Protein 5Y45 (pdb70)

Structure (mmCIF, N/CA/C/O backbone):
data_5Y45
#
_entry.id   5Y45
#
_cell.length_a   13.750
_cell.length_b   45.440
_cell.length_c   77.630
_cell.angle_alpha   90.000
_cell.angle_beta   90.670
_cell.angle_gamma   90.000
#
_symmetry.space_group_name_H-M   'P 1 21 1'
#
loop_
_entity.id
_entity.type
_entity.pdbx_description
1 polymer 'collagen-like peptide'
2 water water
#
loop_
_atom_site.group_PDB
_atom_site.id
_atom_site.type_symbol
_atom_site.label_atom_id
_atom_site.label_alt_id
_atom_site.label_comp_id
_atom_site.label_asym_id
_atom_site.label_entity_id
_atom_site.label_seq_id
_atom_site.pdbx_PDB_ins_code
_atom_site.Cartn_x
_atom_site.Cartn_y
_atom_site.Cartn_z
_atom_site.occupancy
_atom_site.B_iso_or_equiv
_atom_site.auth_seq_id
_atom_site.auth_comp_id
_atom_site.auth_asym_id
_atom_site.auth_atom_id
_atom_site.pdbx_PDB_model_num
ATOM 1 N N . GLY A 1 1 ? 7.396 -2.250 -16.099 1.00 18.58 1 GLY A N 1
ATOM 2 C CA . GLY A 1 1 ? 6.296 -2.387 -15.155 1.00 20.14 1 GLY A CA 1
ATOM 3 C C . GLY A 1 1 ? 5.988 -1.118 -14.384 1.00 17.94 1 GLY A C 1
ATOM 4 O O . GLY A 1 1 ? 6.729 -0.104 -14.427 1.00 17.86 1 GLY A O 1
ATOM 5 N N . PRO A 1 2 ? 4.876 -1.168 -13.652 1.00 19.78 2 PRO A N 1
ATOM 6 C CA . PRO A 1 2 ? 4.366 -0.009 -12.952 1.00 20.01 2 PRO A CA 1
ATOM 7 C C . PRO A 1 2 ? 5.189 0.404 -11.697 1.00 19.33 2 PRO A C 1
ATOM 8 O O . PRO A 1 2 ? 6.126 -0.266 -11.312 1.00 19.97 2 PRO A O 1
ATOM 20 N N . GLY A 1 4 ? 6.467 0.594 -7.990 1.00 12.05 4 GLY A N 1
ATOM 21 C CA . GLY A 1 4 ? 6.471 -0.517 -7.065 1.00 9.69 4 GLY A CA 1
ATOM 22 C C . GLY A 1 4 ? 5.570 -0.322 -5.891 1.00 7.66 4 GLY A C 1
ATOM 23 O O . GLY A 1 4 ? 5.082 0.784 -5.640 1.00 8.33 4 GLY A O 1
ATOM 24 N N . PRO A 1 5 ? 5.321 -1.409 -5.156 1.00 7.11 5 PRO A N 1
ATOM 25 C CA . PRO A 1 5 ? 4.471 -1.397 -3.999 1.00 6.38 5 PRO A CA 1
ATOM 26 C C . PRO A 1 5 ? 5.191 -0.864 -2.762 1.00 5.74 5 PRO A C 1
ATOM 27 O O . PRO A 1 5 ? 6.401 -0.788 -2.748 1.00 6.59 5 PRO A O 1
ATOM 39 N N . GLY A 1 7 ? 6.989 -0.688 0.843 1.00 5.01 7 GLY A N 1
ATOM 40 C CA . GLY A 1 7 ? 7.801 -1.578 1.648 1.00 5.20 7 GLY A CA 1
ATOM 41 C C . GLY A 1 7 ? 6.993 -2.170 2.790 1.00 5.60 7 GLY A C 1
ATOM 42 O O . GLY A 1 7 ? 5.836 -1.820 3.050 1.00 5.87 7 GLY A O 1
ATOM 43 N N . PRO A 1 8 ? 7.642 -3.070 3.555 1.00 5.76 8 PRO A N 1
ATOM 44 C CA . PRO A 1 8 ? 7.061 -3.668 4.725 1.00 6.13 8 PRO A CA 1
ATOM 45 C C . PRO A 1 8 ? 7.040 -2.713 5.906 1.00 5.36 8 PRO A C 1
ATOM 46 O O . PRO A 1 8 ? 7.743 -1.701 5.871 1.00 5.54 8 PRO A O 1
ATOM 66 N N A GLY A 1 10 ? 8.180 -0.963 9.450 0.50 4.52 10 GLY A N 1
ATOM 67 N N B GLY A 1 10 ? 7.893 -1.101 9.332 0.50 6.40 10 GLY A N 1
ATOM 68 C CA A GLY A 1 10 ? 9.446 -0.746 10.071 0.50 4.52 10 GLY A CA 1
ATOM 69 C CA B GLY A 1 10 ? 9.112 -1.036 10.106 0.50 7.00 10 GLY A CA 1
ATOM 70 C C A GLY A 1 10 ? 9.674 -1.653 11.256 0.50 4.29 10 GLY A C 1
ATOM 71 C C B GLY A 1 10 ? 8.983 -1.946 11.326 0.50 7.34 10 GLY A C 1
ATOM 72 O O A GLY A 1 10 ? 8.797 -2.403 11.678 0.50 4.39 10 GLY A O 1
ATOM 73 O O B GLY A 1 10 ? 7.941 -2.540 11.559 0.50 8.29 10 GLY A O 1
ATOM 74 N N A PRO A 1 11 ? 10.868 -1.566 11.834 0.50 3.67 11 PRO A N 1
ATOM 75 N N B PRO A 1 11 ? 10.057 -2.075 12.105 0.50 8.55 11 PRO A N 1
ATOM 76 C CA A PRO A 1 11 ? 11.166 -2.358 13.018 0.50 3.89 11 PRO A CA 1
ATOM 77 C CA B PRO A 1 11 ? 10.082 -2.840 13.355 0.50 9.52 11 PRO A CA 1
ATOM 78 C C A PRO A 1 11 ? 10.189 -2.165 14.138 0.50 4.19 11 PRO A C 1
ATOM 79 C C B PRO A 1 11 ? 8.946 -2.460 14.315 0.50 9.84 11 PRO A C 1
ATOM 80 O O A PRO A 1 11 ? 9.571 -1.087 14.286 0.50 4.09 11 PRO A O 1
ATOM 81 O O B PRO A 1 11 ? 8.717 -1.274 14.494 0.50 8.93 11 PRO A O 1
ATOM 104 N N A ALA A 1 13 ? 8.161 -1.460 17.491 0.50 5.31 13 ALA A N 1
ATOM 105 N N B ALA A 1 13 ? 6.982 -1.371 17.578 0.50 9.92 13 ALA A N 1
ATOM 106 C CA A ALA A 1 13 ? 8.162 -0.629 18.672 0.50 5.68 13 ALA A CA 1
ATOM 107 C CA B ALA A 1 13 ? 7.356 -0.581 18.699 0.50 10.13 13 ALA A CA 1
ATOM 108 C C A ALA A 1 13 ? 8.613 -1.532 19.793 0.50 7.35 13 ALA A C 1
ATOM 109 C C B ALA A 1 13 ? 7.966 -1.456 19.768 0.50 8.98 13 ALA A C 1
ATOM 110 O O A ALA A 1 13 ? 8.375 -2.719 19.817 0.50 8.59 13 ALA A O 1
ATOM 111 O O B ALA A 1 13 ? 7.550 -2.595 20.009 0.50 9.65 13 ALA A O 1
ATOM 114 N N A LEU A 1 14 ? 9.284 -0.965 20.745 0.50 8.11 14 LEU A N 1
ATOM 115 N N B LEU A 1 14 ? 8.952 -0.870 20.427 0.50 9.80 14 LEU A N 1
ATOM 116 C CA A LEU A 1 14 ? 9.622 -1.790 21.858 0.50 7.65 14 LEU A CA 1
ATOM 117 C CA B LEU A 1 14 ? 9.542 -1.451 21.595 0.50 10.09 14 LEU A CA 1
ATOM 118 C C A LEU A 1 14 ? 8.534 -1.790 22.905 0.50 7.83 14 LEU A C 1
ATOM 119 C C B LEU A 1 14 ? 8.614 -1.557 22.750 0.50 10.64 14 LEU A C 1
ATOM 120 O O A LEU A 1 14 ? 7.954 -0.748 23.184 0.50 7.28 14 LEU A O 1
ATOM 121 O O B LEU A 1 14 ? 7.786 -0.679 22.973 0.50 10.04 14 LEU A O 1
ATOM 146 N N . GLY A 1 16 ? 6.838 -1.435 26.343 1.00 9.51 16 GLY A N 1
ATOM 147 C CA . GLY A 1 16 ? 6.971 -0.419 27.337 1.00 10.78 16 GLY A CA 1
ATOM 148 C C . GLY A 1 16 ? 7.750 -0.877 28.579 1.00 11.13 16 GLY A C 1
ATOM 149 O O . GLY A 1 16 ? 7.656 -2.044 28.995 1.00 12.23 16 GLY A O 1
ATOM 150 N N . PRO A 1 17 ? 8.537 0.018 29.178 1.00 9.91 17 PRO A N 1
ATOM 151 C CA . PRO A 1 17 ? 9.233 -0.342 30.388 1.00 9.48 17 PRO A CA 1
ATOM 152 C C . PRO A 1 17 ? 8.296 -0.515 31.565 1.00 8.14 17 PRO A C 1
ATOM 153 O O . PRO A 1 17 ? 7.171 -0.038 31.574 1.00 7.19 17 PRO A O 1
ATOM 165 N N . GLY A 1 19 ? 6.663 0.325 35.118 1.00 5.38 19 GLY A N 1
ATOM 166 C CA . GLY A 1 19 ? 6.383 1.531 35.826 1.00 4.81 19 GLY A CA 1
ATOM 167 C C . GLY A 1 19 ? 7.313 1.777 37.010 1.00 4.87 19 GLY A C 1
ATOM 168 O O . GLY A 1 19 ? 8.148 0.951 37.374 1.00 5.25 19 GLY A O 1
ATOM 169 N N . PRO A 1 20 ? 7.113 2.925 37.667 1.00 4.92 20 PRO A N 1
ATOM 170 C CA . PRO A 1 20 ? 7.874 3.230 38.855 1.00 5.25 20 PRO A CA 1
ATOM 171 C C . PRO A 1 20 ? 7.488 2.362 40.016 1.00 4.83 20 PRO A C 1
ATOM 172 O O . PRO A 1 20 ? 6.405 1.760 40.041 1.00 4.99 20 PRO A O 1
ATOM 184 N N . GLY A 1 22 ? 5.893 1.436 43.613 1.00 4.77 22 GLY A N 1
ATOM 185 C CA . GLY A 1 22 ? 4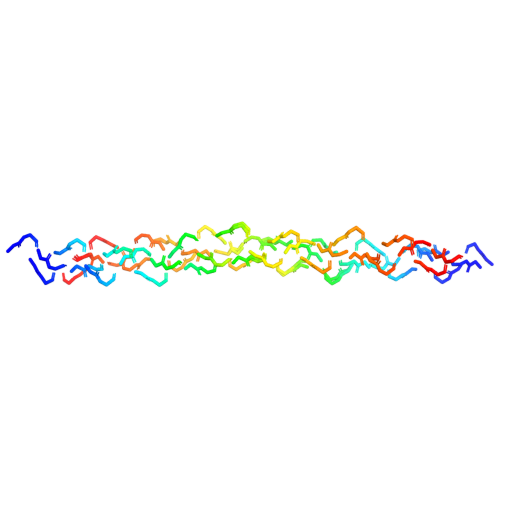.760 1.933 44.368 1.00 5.55 22 GLY A CA 1
ATOM 186 C C . GLY A 1 22 ? 5.175 2.843 45.516 1.00 5.93 22 GLY A C 1
ATOM 187 O O . GLY A 1 22 ? 6.370 3.070 45.752 1.00 7.29 22 GLY A O 1
ATOM 188 N N . PRO A 1 23 ? 4.216 3.345 46.224 1.00 7.91 23 PRO A N 1
ATOM 189 C CA . PRO A 1 23 ? 4.542 4.169 47.368 1.00 8.99 23 PRO A CA 1
ATOM 190 C C . PRO A 1 23 ? 4.991 3.336 48.548 1.00 8.34 23 PRO A C 1
ATOM 191 O O . PRO A 1 23 ? 4.897 2.086 48.546 1.00 7.55 23 PRO A O 1
ATOM 203 N N . GLY A 1 25 ? 5.455 1.468 52.083 1.00 8.05 25 GLY A N 1
ATOM 204 C CA . GLY A 1 25 ? 4.604 0.662 52.876 1.00 8.33 25 GLY A CA 1
ATOM 205 C C . GLY A 1 25 ? 4.159 1.339 54.163 1.00 7.97 25 GLY A C 1
ATOM 206 O O . GLY A 1 25 ? 4.585 2.465 54.508 1.00 8.06 25 GLY A O 1
ATOM 207 N N . PRO A 1 26 ? 3.328 0.631 54.924 1.00 10.29 26 PRO A N 1
ATOM 208 C CA A PRO A 1 26 ? 2.897 1.090 56.238 0.50 10.21 26 PRO A CA 1
ATOM 209 C CA B PRO A 1 26 ? 2.904 1.129 56.219 0.50 10.46 26 PRO A CA 1
ATOM 210 C C . PRO A 1 26 ? 4.073 1.098 57.215 1.00 11.28 26 PRO A C 1
ATOM 211 O O . PRO A 1 26 ? 5.046 0.353 57.024 1.00 13.12 26 PRO A O 1
ATOM 227 N N . GLY B 1 1 ? 9.630 0.454 -13.570 1.00 12.46 1 GLY B N 1
ATOM 228 C CA . GLY B 1 1 ? 9.042 1.439 -12.662 1.00 12.46 1 GLY B CA 1
ATOM 229 C C . GLY B 1 1 ? 9.979 1.748 -11.532 1.00 11.97 1 GLY B C 1
ATOM 230 O O . GLY B 1 1 ? 10.814 0.901 -11.183 1.00 10.54 1 GLY B O 1
ATOM 231 N N . PRO B 1 2 ? 9.804 2.902 -10.877 1.00 12.13 2 PRO B N 1
ATOM 232 C CA . PRO B 1 2 ? 10.616 3.211 -9.723 1.00 11.05 2 PRO B CA 1
ATOM 233 C C . PRO B 1 2 ? 10.190 2.423 -8.504 1.00 9.09 2 PRO B C 1
ATOM 234 O O . PRO B 1 2 ? 9.098 1.835 -8.484 1.00 9.00 2 PRO B O 1
ATOM 246 N N . GLY B 1 4 ? 8.683 1.533 -4.913 1.00 6.78 4 GLY B N 1
ATOM 247 C CA . GLY B 1 4 ? 7.549 2.003 -4.170 1.00 6.68 4 GLY B CA 1
ATOM 248 C C . GLY B 1 4 ? 7.919 2.849 -2.967 1.00 5.88 4 GLY B C 1
ATOM 249 O O . GLY B 1 4 ? 9.089 3.037 -2.655 1.00 6.17 4 GLY B O 1
ATOM 250 N N . PRO B 1 5 ? 6.915 3.387 -2.306 1.00 5.70 5 PRO B N 1
ATOM 251 C CA A PRO B 1 5 ? 7.067 4.187 -1.086 0.50 5.42 5 PRO B CA 1
ATOM 252 C CA B PRO B 1 5 ? 7.216 4.206 -1.133 0.50 5.84 5 PRO B CA 1
ATOM 253 C C . PRO B 1 5 ? 7.630 3.375 0.056 1.00 5.40 5 PRO B C 1
ATOM 254 O O . PRO B 1 5 ? 7.424 2.151 0.102 1.00 5.22 5 PRO B O 1
ATOM 269 N N . GLY B 1 7 ? 7.520 1.578 3.615 1.00 4.79 7 GLY B N 1
ATOM 270 C CA . GLY B 1 7 ? 6.464 0.963 4.351 1.00 4.78 7 GLY B CA 1
ATOM 271 C C . GLY B 1 7 ? 5.960 1.785 5.499 1.00 5.05 7 GLY B C 1
ATOM 272 O O . GLY B 1 7 ? 6.498 2.827 5.866 1.00 5.51 7 GLY B O 1
ATOM 273 N N . PRO B 1 8 ? 4.914 1.267 6.140 1.00 5.47 8 PRO B N 1
ATOM 274 C CA A PRO B 1 8 ? 4.323 1.874 7.321 0.50 5.79 8 PRO B CA 1
ATOM 275 C CA B PRO B 1 8 ? 4.415 2.044 7.265 0.50 5.95 8 PRO B CA 1
ATOM 276 C C . PRO B 1 8 ? 5.292 1.898 8.497 1.00 5.62 8 PRO B C 1
ATOM 277 O O . PRO B 1 8 ? 6.184 1.071 8.578 1.00 5.73 8 PRO B O 1
ATOM 292 N N . GLY B 1 10 ? 6.416 0.795 12.184 1.00 6.25 10 GLY B N 1
ATOM 293 C CA . GLY B 1 10 ? 6.089 -0.305 13.052 1.00 6.45 10 GLY B CA 1
ATOM 294 C C . GLY B 1 10 ? 4.868 0.043 13.874 1.00 6.05 10 GLY B C 1
ATOM 295 O O . GLY B 1 10 ? 4.660 1.171 14.285 1.00 7.69 10 GLY B O 1
ATOM 296 N N . PRO B 1 11 ? 4.035 -0.964 14.196 1.00 6.68 11 PRO B N 1
ATOM 297 C CA . PRO B 1 11 ? 2.821 -0.713 14.932 1.00 7.37 11 PRO B CA 1
ATOM 298 C C . PRO B 1 11 ? 3.104 -0.372 16.388 1.00 6.62 11 PRO B C 1
ATOM 299 O O . PRO B 1 11 ? 4.127 -0.747 16.965 1.00 7.86 11 PRO B O 1
ATOM 311 N N . ALA B 1 13 ? 3.099 -0.671 20.363 1.00 8.34 13 ALA B N 1
ATOM 312 C CA . ALA B 1 13 ? 3.203 -1.771 21.299 1.00 8.81 13 ALA B CA 1
ATOM 313 C C . ALA B 1 13 ? 2.542 -1.398 22.618 1.00 8.71 13 ALA B C 1
ATOM 314 O O . ALA B 1 13 ? 2.301 -0.223 22.979 1.00 8.93 13 ALA B O 1
ATOM 316 N N A LEU B 1 14 ? 2.403 -2.454 23.416 0.50 8.84 14 LEU B N 1
ATOM 317 N N B LEU B 1 14 ? 2.132 -2.397 23.378 0.50 8.49 14 LEU B N 1
ATOM 318 C CA A LEU B 1 14 ? 1.816 -2.365 24.718 0.50 8.17 14 LEU B CA 1
ATOM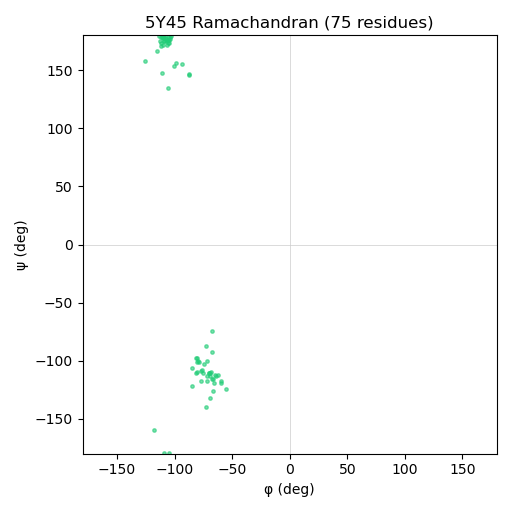 319 C CA B LEU B 1 14 ? 1.462 -2.156 24.644 0.50 7.78 14 LEU B CA 1
ATOM 320 C C A LEU B 1 14 ? 2.742 -1.638 25.702 0.50 7.67 14 LEU B C 1
ATOM 321 C C B LEU B 1 14 ? 2.352 -1.379 25.639 0.50 6.38 14 LEU B C 1
ATOM 322 O O A LEU B 1 14 ? 3.954 -1.793 25.719 0.50 9.42 14 LEU B O 1
ATOM 323 O O B LEU B 1 14 ? 3.449 -1.774 25.903 0.50 6.62 14 LEU B O 1
ATOM 348 N N A GLY B 1 16 ? 4.419 -0.745 29.418 0.50 7.98 16 GLY B N 1
ATOM 349 N N B GLY B 1 16 ? 3.691 -0.519 29.341 0.50 5.34 16 GLY B N 1
ATOM 350 C CA A GLY B 1 16 ? 5.015 -1.653 30.285 0.50 7.10 16 GLY B CA 1
ATOM 351 C CA B GLY B 1 16 ? 4.293 -1.590 30.143 0.50 5.66 16 GLY B CA 1
ATOM 352 C C A GLY B 1 16 ? 4.013 -2.020 31.375 0.50 8.21 16 GLY B C 1
ATOM 353 C C B GLY B 1 16 ? 3.615 -2.090 31.412 0.50 6.53 16 GLY B C 1
ATOM 354 O O A GLY B 1 16 ? 2.997 -1.408 31.576 0.50 7.96 16 GLY B O 1
ATOM 355 O O B GLY B 1 16 ? 2.513 -1.606 31.775 0.50 6.51 16 GLY B O 1
ATOM 356 N N . PRO B 1 17 ? 4.322 -3.029 32.099 1.00 7.92 17 PRO B N 1
ATOM 357 C CA . PRO B 1 17 ? 3.676 -3.564 33.241 1.00 8.57 17 PRO B CA 1
ATOM 358 C C . PRO B 1 17 ? 3.833 -2.660 34.436 1.00 7.01 17 PRO B C 1
ATOM 359 O O . PRO B 1 17 ? 4.669 -1.730 34.430 1.00 6.56 17 PRO B O 1
ATOM 371 N N . GLY B 1 19 ? 5.079 -1.197 37.942 1.00 5.27 19 GLY B N 1
ATOM 372 C CA . GLY B 1 19 ? 6.359 -1.218 38.626 1.00 5.35 19 GLY B CA 1
ATOM 373 C C . GLY B 1 19 ? 6.381 -2.188 39.793 1.00 4.84 19 GLY B C 1
ATOM 374 O O . GLY B 1 19 ? 5.401 -2.828 40.164 1.00 5.39 19 GLY B O 1
ATOM 375 N N . PRO B 1 20 ? 7.541 -2.279 40.445 1.00 5.36 20 PRO B N 1
ATOM 376 C CA . PRO B 1 20 ? 7.687 -3.184 41.568 1.00 5.61 20 PRO B CA 1
ATOM 377 C C . PRO B 1 20 ? 7.060 -2.584 42.827 1.00 5.07 20 PRO B C 1
ATOM 378 O O . PRO B 1 20 ? 6.659 -1.403 42.871 1.00 4.94 20 PRO B O 1
ATOM 390 N N . GLY B 1 22 ? 6.633 -0.779 46.332 1.00 5.31 22 GLY B N 1
ATOM 391 C CA . GLY B 1 22 ? 7.295 0.364 46.897 1.00 6.15 22 GLY B CA 1
ATOM 392 C C . GLY B 1 22 ? 8.301 0.041 47.978 1.00 6.46 22 GLY B C 1
ATOM 393 O O . GLY B 1 22 ? 8.482 -1.106 48.393 1.00 6.73 22 GLY B O 1
ATOM 394 N N . PRO B 1 23 ? 8.989 1.067 48.472 1.00 5.92 23 PRO B N 1
ATOM 395 C CA . PRO B 1 23 ? 9.914 0.909 49.589 1.00 6.98 23 PRO B CA 1
ATOM 396 C C . PRO B 1 23 ? 9.251 0.401 50.821 1.00 6.92 23 PRO B C 1
ATOM 397 O O . PRO B 1 23 ? 8.029 0.572 51.019 1.00 6.96 23 PRO B O 1
ATOM 409 N N . GLY B 1 25 ? 8.057 0.627 54.651 1.00 9.08 25 GLY B N 1
ATOM 410 C CA . GLY B 1 25 ? 7.495 1.705 55.428 1.00 8.56 25 GLY B CA 1
ATOM 411 C C . GLY B 1 25 ? 8.542 2.468 56.215 1.00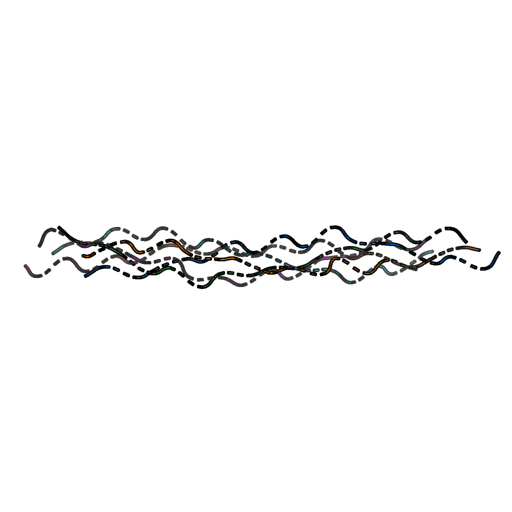 8.00 25 GLY B C 1
ATOM 412 O O . GLY B 1 25 ? 9.629 1.966 56.495 1.00 9.00 25 GLY B O 1
ATOM 413 N N A PRO B 1 26 ? 8.253 3.765 56.443 0.50 9.40 26 PRO B N 1
ATOM 414 N N B PRO B 1 26 ? 8.204 3.664 56.710 0.50 8.53 26 PRO B N 1
ATOM 415 C CA A PRO B 1 26 ? 9.219 4.656 57.061 0.50 10.14 26 PRO B CA 1
ATOM 416 C CA B PRO B 1 26 ? 9.182 4.530 57.368 0.50 8.83 26 PRO B CA 1
ATOM 417 C C A PRO B 1 26 ? 9.456 4.242 58.495 0.50 11.17 26 PRO B C 1
ATOM 418 C C B PRO B 1 26 ? 9.667 4.002 58.736 0.50 6.46 26 PRO B C 1
ATOM 419 O O A PRO B 1 26 ? 8.523 3.739 59.127 0.50 10.89 26 PRO B O 1
ATOM 420 O O B PRO B 1 26 ? 8.874 3.513 59.530 0.50 8.63 26 PRO B O 1
ATOM 445 N N . GLY C 1 1 ? 7.571 -2.141 -10.459 1.00 13.05 1 GLY C N 1
ATOM 446 C CA . GLY C 1 1 ? 8.772 -1.541 -9.851 1.00 11.82 1 GLY C CA 1
ATOM 447 C C . GLY C 1 1 ? 9.158 -2.329 -8.617 1.00 9.52 1 GLY C C 1
ATOM 448 O O . GLY C 1 1 ? 8.385 -3.117 -8.057 1.00 10.52 1 GLY C O 1
ATOM 449 N N . PRO C 1 2 ? 10.391 -2.088 -8.161 1.00 8.27 2 PRO C N 1
ATOM 450 C CA . PRO C 1 2 ? 10.823 -2.779 -6.952 1.00 8.19 2 PRO C CA 1
ATOM 451 C C . PRO C 1 2 ? 10.024 -2.339 -5.733 1.00 7.16 2 PRO C C 1
ATOM 452 O O . PRO C 1 2 ? 9.460 -1.239 -5.696 1.00 7.53 2 PRO C O 1
ATOM 464 N N . GLY C 1 4 ? 9.213 -0.788 -2.105 1.00 6.78 4 GLY C N 1
ATOM 465 C CA . GLY C 1 4 ? 9.803 0.315 -1.400 1.00 6.69 4 GLY C CA 1
ATOM 466 C C . GLY C 1 4 ? 10.611 -0.132 -0.197 1.00 5.87 4 GLY C C 1
ATOM 467 O O . GLY C 1 4 ? 10.559 -1.285 0.247 1.00 6.15 4 GLY C O 1
ATOM 468 N N . PRO C 1 5 ? 11.332 0.808 0.409 1.00 5.80 5 PRO C N 1
ATOM 469 C CA . PRO C 1 5 ? 12.102 0.529 1.589 1.00 5.32 5 PRO C CA 1
ATOM 470 C C . PRO C 1 5 ? 11.231 0.156 2.764 1.00 5.39 5 PRO C C 1
ATOM 471 O O . PRO C 1 5 ? 10.065 0.539 2.827 1.00 5.21 5 PRO C O 1
ATOM 483 N N . GLY C 1 7 ? 9.546 0.671 6.371 1.00 5.05 7 GLY C N 1
ATOM 484 C CA . GLY C 1 7 ? 9.144 1.788 7.157 1.00 5.27 7 GLY C CA 1
ATOM 485 C C . GLY C 1 7 ? 10.031 2.024 8.360 1.00 5.93 7 GLY C C 1
ATOM 486 O O . GLY C 1 7 ? 10.946 1.267 8.623 1.00 6.72 7 GLY C O 1
ATOM 487 N N . PRO C 1 8 ? 9.742 3.081 9.108 1.00 6.14 8 PRO C N 1
ATOM 488 C CA . PRO C 1 8 ? 10.550 3.432 10.268 1.00 6.36 8 PRO C CA 1
ATOM 489 C C . PRO C 1 8 ? 10.106 2.674 11.497 1.00 6.20 8 PRO C C 1
ATOM 490 O O . PRO C 1 8 ? 9.028 2.075 11.542 1.00 6.22 8 PRO C O 1
ATOM 502 N N . GLY C 1 10 ? 8.585 1.508 14.978 1.00 6.39 10 GLY C N 1
ATOM 503 C CA . GLY C 1 10 ? 7.473 1.891 15.775 1.00 6.45 10 GLY C CA 1
ATOM 504 C C . GLY C 1 10 ? 7.859 2.814 16.900 1.00 6.07 10 GLY C C 1
ATOM 505 O O . GLY C 1 10 ? 9.009 2.827 17.322 1.00 7.03 10 GLY C O 1
ATOM 506 N N . PRO C 1 11 ? 6.917 3.618 17.407 1.00 5.73 11 PRO C N 1
ATOM 507 C CA . PRO C 1 11 ? 7.218 4.585 18.460 1.00 6.20 11 PRO C CA 1
ATOM 508 C C . PRO C 1 11 ? 7.395 3.818 19.799 1.00 6.03 11 PRO C C 1
ATOM 509 O O . PRO C 1 11 ? 6.793 2.809 20.006 1.00 7.86 11 PRO C O 1
ATOM 521 N N . ALA C 1 13 ? 6.655 2.401 23.259 1.00 6.70 13 ALA C N 1
ATOM 522 C CA . ALA C 1 13 ? 5.552 2.296 24.146 1.00 6.20 13 ALA C CA 1
ATOM 523 C C . ALA C 1 13 ? 5.866 2.859 25.496 1.00 6.39 13 ALA C C 1
ATOM 524 O O . ALA C 1 13 ? 7.052 2.899 25.873 1.00 7.24 13 ALA C O 1
ATOM 526 N N . LEU C 1 14 ? 4.838 3.226 26.245 1.00 5.38 14 LEU C N 1
ATOM 527 C CA . LEU C 1 14 ? 5.042 3.971 27.468 1.00 6.18 14 LEU C CA 1
ATOM 528 C C . LEU C 1 14 ? 5.328 3.124 28.657 1.00 5.10 14 LEU C C 1
ATOM 529 O O . LEU C 1 14 ? 5.007 1.933 28.683 1.00 5.70 14 LEU C O 1
ATOM 542 N N . GLY C 1 16 ? 4.772 1.611 32.389 1.00 6.35 16 GLY C N 1
ATOM 543 C CA . GLY C 1 16 ? 3.611 1.160 33.094 1.00 6.49 16 GLY C CA 1
ATOM 544 C C . GLY C 1 16 ? 3.178 2.036 34.251 1.00 6.45 16 GLY C C 1
ATOM 545 O O . GLY C 1 16 ? 3.862 2.996 34.616 1.00 6.77 16 GLY C O 1
ATOM 546 N N . PRO C 1 17 ? 2.071 1.633 34.910 1.00 6.57 17 PRO C N 1
ATOM 547 C CA . PRO C 1 17 ? 1.607 2.276 36.097 1.00 6.98 17 PRO C CA 1
ATOM 548 C C . PRO C 1 17 ? 2.544 2.005 37.297 1.00 5.65 17 PRO C C 1
ATOM 549 O O . PRO C 1 17 ? 3.394 1.117 37.267 1.00 5.28 17 PRO C O 1
ATOM 561 N N . GLY C 1 19 ? 3.816 0.517 40.839 1.00 4.96 19 GLY C N 1
ATOM 562 C CA . GLY C 1 19 ? 3.640 -0.719 41.544 1.00 4.84 19 GLY C CA 1
ATOM 563 C C . GLY C 1 19 ? 2.789 -0.595 42.784 1.00 4.93 19 GLY C C 1
ATOM 564 O O . GLY C 1 19 ? 2.332 0.480 43.162 1.00 5.61 19 GLY C O 1
ATOM 565 N N . PRO C 1 20 ? 2.571 -1.718 43.472 1.00 6.06 20 PRO C N 1
ATOM 566 C CA A PRO C 1 20 ? 1.843 -1.845 44.725 0.50 6.21 20 PRO C CA 1
ATOM 567 C CA B PRO C 1 20 ? 1.755 -1.633 44.673 0.50 6.27 20 PRO C CA 1
ATOM 568 C C . PRO C 1 20 ? 2.536 -1.100 45.874 1.00 5.87 20 PRO C C 1
ATOM 569 O O . PRO C 1 20 ? 3.750 -0.899 45.813 1.00 5.05 20 PRO C O 1
ATOM 584 N N . GLY C 1 22 ?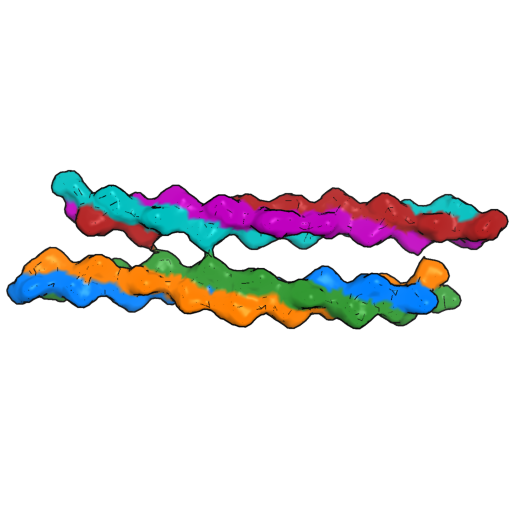 4.585 -0.726 49.247 1.00 6.75 22 GLY C N 1
ATOM 585 C CA . GLY C 1 22 ? 5.671 -1.487 49.795 1.00 6.34 22 GLY C CA 1
ATOM 586 C C . GLY C 1 22 ? 5.329 -2.240 51.050 1.00 7.52 22 GLY C C 1
ATOM 587 O O . GLY C 1 22 ? 4.213 -2.130 51.588 1.00 8.85 22 GLY C O 1
ATOM 588 N N . PRO C 1 23 ? 6.314 -2.968 51.583 1.00 9.04 23 PRO C N 1
ATOM 589 C CA . PRO C 1 23 ? 6.116 -3.740 52.769 1.00 11.08 23 PRO C CA 1
ATOM 590 C C . PRO C 1 23 ? 6.228 -2.906 54.034 1.00 11.69 23 PRO C C 1
ATOM 591 O O . PRO C 1 23 ? 6.657 -1.765 53.984 1.00 10.10 23 PRO C O 1
ATOM 603 N N . GLY C 1 25 ? 7.562 -1.358 57.515 1.00 15.58 25 GLY C N 1
ATOM 604 C CA . GLY C 1 25 ? 8.838 -0.862 57.979 1.00 15.03 25 GLY C CA 1
ATOM 605 C C . GLY C 1 25 ? 9.401 -1.655 59.150 1.00 14.70 25 GLY C C 1
ATOM 606 O O . GLY C 1 25 ? 8.966 -2.791 59.382 1.00 16.00 25 GLY C O 1
ATOM 607 N N . PRO C 1 26 ? 10.340 -1.055 59.926 1.00 13.33 26 PRO C N 1
ATOM 608 C CA . PRO C 1 26 ? 11.024 -1.801 60.982 1.00 12.84 26 PRO C CA 1
ATOM 609 C C . PRO C 1 26 ? 10.047 -2.310 62.006 1.00 11.52 26 PRO C C 1
ATOM 610 O O . PRO C 1 26 ? 8.988 -1.704 62.208 1.00 12.53 26 PRO C O 1
ATOM 623 N N . GLY D 1 1 ? 13.035 12.726 69.346 1.00 12.31 1 GLY D N 1
ATOM 624 C CA . GLY D 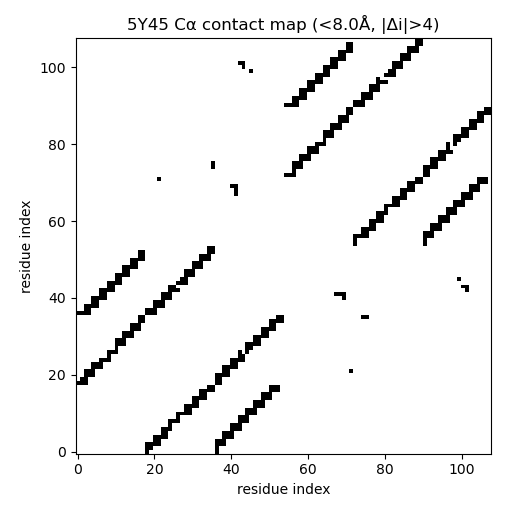1 1 ? 12.392 13.522 68.283 1.00 13.39 1 GLY D CA 1
ATOM 625 C C . GLY D 1 1 ? 11.369 12.712 67.513 1.00 12.91 1 GLY D C 1
ATOM 626 O O . GLY D 1 1 ? 11.267 11.495 67.697 1.00 12.65 1 GLY D O 1
ATOM 627 N N . PRO D 1 2 ? 10.595 13.385 66.657 1.00 13.36 2 PRO D N 1
ATOM 628 C CA . PRO D 1 2 ? 9.670 12.660 65.800 1.00 12.79 2 PRO D CA 1
ATOM 629 C C . PRO D 1 2 ? 10.425 11.813 64.752 1.00 11.29 2 PRO D C 1
ATOM 630 O O . PRO D 1 2 ? 11.647 11.927 64.579 1.00 11.05 2 PRO D O 1
ATOM 642 N N . GLY D 1 4 ? 12.145 10.727 61.463 1.00 11.10 4 GLY D N 1
ATOM 643 C CA . GLY D 1 4 ? 12.820 11.526 60.463 1.00 12.09 4 GLY D CA 1
ATOM 644 C C . GLY D 1 4 ? 11.905 11.616 59.229 1.00 13.72 4 GLY D C 1
ATOM 645 O O . GLY D 1 4 ? 11.325 10.608 58.777 1.00 14.22 4 GLY D O 1
ATOM 646 N N . PRO D 1 5 ? 11.749 12.820 58.642 1.00 14.01 5 PRO D N 1
ATOM 647 C CA . PRO D 1 5 ? 10.942 12.938 57.396 1.00 15.05 5 PRO D CA 1
ATOM 648 C C . PRO D 1 5 ? 11.563 12.304 56.147 1.00 13.19 5 PRO D C 1
ATOM 649 O O . PRO D 1 5 ? 12.786 12.056 56.142 1.00 12.66 5 PRO D O 1
ATOM 661 N N . GLY D 1 7 ? 13.260 12.007 52.617 1.00 12.42 7 GLY D N 1
ATOM 662 C CA . GLY D 1 7 ? 14.219 12.835 51.949 1.00 13.00 7 GLY D CA 1
ATOM 663 C C . GLY D 1 7 ? 13.654 13.538 50.714 1.00 11.25 7 GLY D C 1
ATOM 664 O O . GLY D 1 7 ? 12.514 13.314 50.306 1.00 13.26 7 GLY D O 1
ATOM 665 N N . PRO D 1 8 ? 14.462 14.408 50.106 1.00 13.11 8 PRO D N 1
ATOM 666 C CA . PRO D 1 8 ? 14.058 15.053 48.860 1.00 12.64 8 PRO D CA 1
ATOM 667 C C . PRO D 1 8 ? 13.952 14.090 47.713 1.00 11.53 8 PRO D C 1
ATOM 668 O O . PRO D 1 8 ? 14.603 13.016 47.709 1.00 11.22 8 PRO D O 1
ATOM 680 N N . GLY D 1 10 ? 14.764 12.413 44.244 1.00 7.64 10 GLY D N 1
ATOM 681 C CA . GLY D 1 10 ? 15.915 12.249 43.432 1.00 6.32 10 GLY D CA 1
ATOM 682 C C . GLY D 1 10 ? 15.919 13.164 42.234 1.00 5.98 10 GLY D C 1
ATOM 683 O O . GLY D 1 10 ? 14.945 13.835 41.919 1.00 6.66 10 GLY D O 1
ATOM 684 N N . PRO D 1 11 ? 17.032 13.163 41.509 1.00 5.78 11 PRO D N 1
ATOM 685 C CA . PRO D 1 11 ? 17.149 13.974 40.318 1.00 6.10 11 PRO D CA 1
ATOM 686 C C . PRO D 1 11 ? 16.028 13.668 39.356 1.00 6.66 11 PRO D C 1
ATOM 687 O O . PRO D 1 11 ? 15.666 12.514 39.145 1.00 7.01 11 PRO D O 1
ATOM 699 N N . ALA D 1 13 ? 13.925 12.667 36.157 1.00 7.26 13 ALA D N 1
ATOM 700 C CA . ALA D 1 13 ? 14.243 11.892 34.976 1.00 7.00 13 ALA D CA 1
ATOM 701 C C . ALA D 1 13 ? 14.851 12.770 33.908 1.00 7.11 13 ALA D C 1
ATOM 702 O O . ALA D 1 13 ? 14.445 13.925 33.764 1.00 8.62 13 ALA D O 1
ATOM 704 N N . LEU D 1 14 ? 15.783 12.218 33.131 1.00 6.69 14 LEU D N 1
ATOM 705 C CA . LEU D 1 14 ? 16.303 12.941 31.988 1.00 7.74 14 LEU D CA 1
ATOM 706 C C . LEU D 1 14 ? 15.255 12.990 30.869 1.00 9.22 14 LEU D C 1
ATOM 707 O O . LEU D 1 14 ? 14.637 11.993 30.568 1.00 10.36 14 LEU D O 1
ATOM 728 N N . GLY D 1 16 ? 13.631 12.899 27.233 1.00 11.80 16 GLY D N 1
ATOM 729 C CA . GLY D 1 16 ? 13.901 11.932 26.253 1.00 10.29 16 GLY D CA 1
ATOM 730 C C . GLY D 1 16 ? 14.671 12.533 25.081 1.00 10.39 16 GLY D C 1
ATOM 731 O O . GLY D 1 16 ? 14.505 13.716 24.724 1.00 12.17 16 GLY D O 1
ATOM 732 N N . PRO D 1 17 ? 15.527 11.718 24.462 1.00 8.19 17 PRO D N 1
ATOM 733 C CA . PRO D 1 17 ? 16.242 12.207 23.294 1.00 8.54 17 PRO D CA 1
ATOM 734 C C . PRO D 1 17 ? 15.449 12.188 21.990 1.00 7.91 17 PRO D C 1
ATOM 735 O O . PRO D 1 17 ? 14.366 11.631 21.949 1.00 7.32 17 PRO D O 1
ATOM 747 N N . GLY D 1 19 ? 13.907 11.201 18.415 1.00 6.63 19 GLY D N 1
ATOM 748 C CA . GLY D 1 19 ? 13.622 9.969 17.725 1.00 5.59 19 GLY D CA 1
ATOM 749 C C . GLY D 1 19 ? 14.525 9.716 16.553 1.00 5.64 19 GLY D C 1
ATOM 750 O O . GLY D 1 19 ? 15.380 10.541 16.188 1.00 6.13 19 GLY D O 1
ATOM 751 N N . PRO D 1 20 ? 14.338 8.558 15.885 1.00 5.49 20 PRO D N 1
ATOM 752 C CA . PRO D 1 20 ? 15.079 8.223 14.724 1.00 6.20 20 PRO D CA 1
ATOM 753 C C . PRO D 1 20 ? 14.733 9.096 13.532 1.00 5.42 20 PRO D C 1
ATOM 754 O O . PRO D 1 20 ? 13.692 9.750 13.541 1.00 5.48 20 PRO D O 1
ATOM 766 N N . GLY D 1 22 ? 13.188 9.990 9.943 1.00 5.47 22 GLY D N 1
ATOM 767 C CA . GLY D 1 22 ? 12.060 9.494 9.192 1.00 5.09 22 GLY D CA 1
ATOM 768 C C . GLY D 1 22 ? 12.484 8.565 8.073 1.00 5.13 22 GLY D C 1
ATOM 769 O O . GLY D 1 22 ? 13.670 8.365 7.782 1.00 5.46 22 GLY D O 1
ATOM 770 N N . PRO D 1 23 ? 11.487 8.064 7.355 1.00 5.78 23 PRO D N 1
ATOM 771 C CA . PRO D 1 23 ? 11.774 7.243 6.203 1.00 6.30 23 PRO D CA 1
ATOM 772 C C . PRO D 1 23 ? 12.315 8.064 5.057 1.00 5.16 23 PRO D C 1
ATOM 773 O O . PRO D 1 23 ? 12.166 9.299 5.016 1.00 5.19 23 PRO D O 1
ATOM 785 N N . GLY D 1 25 ? 12.691 9.929 1.481 1.00 5.21 25 GLY D N 1
ATOM 786 C CA . GLY D 1 25 ? 11.740 10.658 0.670 1.00 5.91 25 GLY D CA 1
ATOM 787 C C . GLY D 1 25 ? 11.404 9.933 -0.635 1.00 5.81 25 GLY D C 1
ATOM 788 O O . GLY D 1 25 ? 11.937 8.862 -0.968 1.00 6.24 25 GLY D O 1
ATOM 789 N N . PRO D 1 26 ? 10.509 10.534 -1.422 1.00 6.08 26 PRO D N 1
ATOM 790 C CA . PRO D 1 26 ? 10.081 10.013 -2.687 1.00 6.52 26 PRO D CA 1
ATOM 791 C C . PRO D 1 26 ? 10.985 10.504 -3.797 1.00 6.65 26 PRO D C 1
ATOM 792 O O . PRO D 1 26 ? 11.795 11.406 -3.581 1.00 6.74 26 PRO D O 1
ATOM 805 N N . GLY E 1 1 ? 12.898 9.683 65.961 1.00 14.37 1 GLY E N 1
ATOM 806 C CA . GLY E 1 1 ? 13.386 8.399 65.390 1.00 13.09 1 GLY E CA 1
ATOM 807 C C . GLY E 1 1 ? 14.729 8.536 64.692 1.00 12.79 1 GLY E C 1
ATOM 808 O O . GLY E 1 1 ? 15.357 9.605 64.699 1.00 13.32 1 GLY E O 1
ATOM 809 N N . PRO E 1 2 ? 15.203 7.436 64.093 1.00 13.01 2 PRO E N 1
ATOM 810 C CA . PRO E 1 2 ? 16.411 7.398 63.291 1.00 12.67 2 PRO E CA 1
ATOM 811 C C . PRO E 1 2 ? 16.220 8.212 61.993 1.00 12.05 2 PRO E C 1
ATOM 812 O O . PRO E 1 2 ? 15.133 8.748 61.749 1.00 12.20 2 PRO E O 1
ATOM 824 N N . GLY E 1 4 ? 15.228 9.480 58.524 1.00 12.42 4 GLY E N 1
ATOM 825 C CA . GLY E 1 4 ? 14.027 9.196 57.745 1.00 10.72 4 GLY E CA 1
ATOM 826 C C . GLY E 1 4 ? 14.317 8.369 56.521 1.00 9.30 4 GLY E C 1
ATOM 827 O O . GLY E 1 4 ? 15.476 8.043 56.223 1.00 12.49 4 GLY E O 1
ATOM 828 N N . PRO E 1 5 ? 13.249 7.947 55.823 1.00 9.76 5 PRO E N 1
ATOM 829 C CA . PRO E 1 5 ? 13.466 7.137 54.666 1.00 8.56 5 PRO E CA 1
ATOM 830 C C . PRO E 1 5 ? 13.925 7.938 53.479 1.00 7.94 5 PRO E C 1
ATOM 831 O O . PRO E 1 5 ? 13.759 9.165 53.417 1.00 9.24 5 PRO E O 1
ATOM 843 N N . GLY E 1 7 ? 13.939 9.765 49.958 1.00 6.90 7 GLY E N 1
ATOM 844 C CA . GLY E 1 7 ? 12.912 10.454 49.220 1.00 6.59 7 GLY E CA 1
ATOM 845 C C . GLY E 1 7 ? 12.398 9.674 48.025 1.00 6.44 7 GLY E C 1
ATOM 846 O O . GLY E 1 7 ? 12.957 8.638 47.660 1.00 6.24 7 GLY E O 1
ATOM 847 N N . PRO E 1 8 ? 11.389 10.224 47.347 1.00 7.08 8 PRO E N 1
ATOM 848 C CA . PRO E 1 8 ? 10.848 9.557 46.178 1.00 7.43 8 PRO E CA 1
ATOM 849 C C . PRO E 1 8 ? 11.871 9.554 45.038 1.00 6.31 8 PRO E C 1
ATOM 850 O O . PRO E 1 8 ? 12.760 10.403 44.962 1.00 6.58 8 PRO E O 1
ATOM 862 N N . GLY E 1 10 ? 13.116 10.616 41.388 1.00 5.98 10 GLY E N 1
ATOM 863 C CA . GLY E 1 10 ? 12.807 11.816 40.619 1.00 6.76 10 GLY E CA 1
AT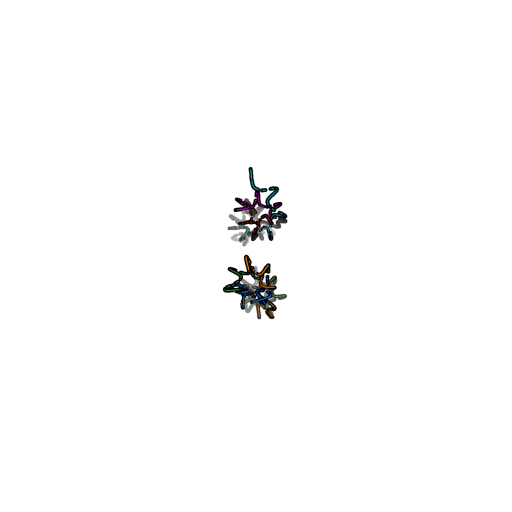OM 864 C C . GLY E 1 10 ? 11.614 11.566 39.702 1.00 6.31 10 GLY E C 1
ATOM 865 O O . GLY E 1 10 ? 11.317 10.435 39.283 1.00 5.88 10 GLY E O 1
ATOM 866 N N . PRO E 1 11 ? 10.919 12.635 39.338 1.00 7.11 11 PRO E N 1
ATOM 867 C CA . PRO E 1 11 ? 9.699 12.489 38.568 1.00 6.84 11 PRO E CA 1
ATOM 868 C C . PRO E 1 11 ? 9.982 12.020 37.155 1.00 5.98 11 PRO E C 1
ATOM 869 O O . PRO E 1 11 ? 10.955 12.447 36.527 1.00 6.74 11 PRO E O 1
ATOM 881 N N . ALA E 1 13 ? 9.733 11.988 33.123 1.00 5.84 13 ALA E N 1
ATOM 882 C CA . ALA E 1 13 ? 9.822 13.045 32.172 1.00 7.29 13 ALA E CA 1
ATOM 883 C C . ALA E 1 13 ? 9.183 12.655 30.825 1.00 7.16 13 ALA E C 1
ATOM 884 O O . ALA E 1 13 ? 8.994 11.495 30.491 1.00 6.28 13 ALA E O 1
ATOM 886 N N A LEU E 1 14 ? 9.193 13.716 30.047 0.50 6.75 14 LEU E N 1
ATOM 887 N N B LEU E 1 14 ? 8.685 13.591 29.993 0.50 6.82 14 LEU E N 1
ATOM 888 C CA A LEU E 1 14 ? 8.674 13.649 28.745 0.50 5.75 14 LEU E CA 1
ATOM 889 C CA B LEU E 1 14 ? 8.009 13.249 28.671 0.50 7.02 14 LEU E CA 1
ATOM 890 C C A LEU E 1 14 ? 9.592 12.841 27.861 0.50 5.89 14 LEU E C 1
ATOM 891 C C B LEU E 1 14 ? 8.929 12.725 27.569 0.50 6.40 14 LEU E C 1
ATOM 892 O O A LEU E 1 14 ? 10.781 13.089 27.792 0.50 5.96 14 LEU E O 1
ATOM 893 O O B LEU E 1 14 ? 10.123 13.054 27.573 0.50 6.16 14 LEU E O 1
ATOM 918 N N . GLY E 1 16 ? 11.060 12.116 24.086 1.00 9.22 16 GLY E N 1
ATOM 919 C CA . GLY E 1 16 ? 11.738 13.099 23.280 1.00 9.64 16 GLY E CA 1
ATOM 920 C C . GLY E 1 16 ? 10.979 13.560 22.046 1.00 9.61 16 GLY E C 1
ATOM 921 O O . GLY E 1 16 ? 9.900 13.041 21.688 1.00 10.23 16 GLY E O 1
ATOM 922 N N . PRO E 1 17 ? 11.568 14.541 21.343 1.00 9.33 17 PRO E N 1
ATOM 923 C CA . PRO E 1 17 ? 10.933 15.130 20.176 1.00 9.97 17 PRO E CA 1
ATOM 924 C C . PRO E 1 17 ? 11.042 14.191 18.995 1.00 8.58 17 PRO E C 1
ATOM 925 O O . PRO E 1 17 ? 11.880 13.265 18.972 1.00 7.84 17 PRO E O 1
ATOM 937 N N . GLY E 1 19 ? 12.252 12.728 15.499 1.00 6.41 19 GLY E N 1
ATOM 938 C CA . GLY E 1 19 ? 13.562 12.722 14.881 1.00 6.34 19 GLY E CA 1
ATOM 939 C C . GLY E 1 19 ? 13.718 13.631 13.682 1.00 6.82 19 GLY E C 1
ATOM 940 O O . GLY E 1 19 ? 12.790 14.306 13.268 1.00 7.54 19 GLY E O 1
ATOM 941 N N . PRO E 1 20 ? 14.923 13.626 13.081 1.00 6.89 20 PRO E N 1
ATOM 942 C CA . PRO E 1 20 ? 15.192 14.360 11.892 1.00 7.83 20 PRO E CA 1
ATOM 943 C C . PRO E 1 20 ? 14.329 13.896 10.711 1.00 6.99 20 PRO E C 1
ATOM 944 O O . PRO E 1 20 ? 13.833 12.772 10.687 1.00 6.14 20 PRO E O 1
ATOM 956 N N . GLY E 1 22 ? 13.803 12.173 7.173 1.00 5.62 22 GLY E N 1
ATOM 957 C CA . GLY E 1 22 ? 14.483 11.074 6.599 1.00 5.57 22 GLY E CA 1
ATOM 958 C C . GLY E 1 22 ? 15.411 11.487 5.491 1.00 5.51 22 GLY E C 1
ATOM 959 O O . GLY E 1 22 ? 15.436 12.644 5.055 1.00 5.91 22 GLY E O 1
ATOM 960 N N . PRO E 1 23 ? 16.155 10.521 4.971 1.00 5.42 23 PRO E N 1
ATOM 961 C CA . PRO E 1 23 ? 17.044 10.813 3.862 1.00 5.30 23 PRO E CA 1
ATOM 962 C C . PRO E 1 23 ? 16.274 11.342 2.650 1.00 5.02 23 PRO E C 1
ATOM 963 O O . PRO E 1 23 ? 15.132 10.967 2.464 1.00 5.26 23 PRO E O 1
ATOM 975 N N . GLY E 1 25 ? 14.909 11.423 -1.117 1.00 5.80 25 GLY E N 1
ATOM 976 C CA . GLY E 1 25 ? 14.515 10.359 -2.006 1.00 6.31 25 GLY E CA 1
ATOM 977 C C . GLY E 1 25 ? 15.503 10.049 -3.086 1.00 7.37 25 GLY E C 1
ATOM 978 O O . GLY E 1 25 ? 16.538 10.699 -3.236 1.00 7.68 25 GLY E O 1
ATOM 979 N N . PRO E 1 26 ? 15.167 9.069 -3.952 1.00 10.43 26 PRO E N 1
ATOM 980 C CA . PRO E 1 26 ? 15.970 8.673 -5.109 1.00 11.45 26 PRO E CA 1
ATOM 981 C C . PRO E 1 26 ? 16.055 9.689 -6.203 1.00 11.12 26 PRO E C 1
ATOM 982 O O . PRO E 1 26 ? 15.151 10.506 -6.384 1.00 11.27 26 PRO E O 1
ATOM 995 N N . GLY F 1 1 ? 13.533 13.803 63.811 1.00 12.01 1 GLY F N 1
ATOM 996 C CA . GLY F 1 1 ? 14.687 12.967 63.407 1.00 11.23 1 GLY F CA 1
ATOM 997 C C . GLY F 1 1 ? 15.329 13.540 62.170 1.00 9.96 1 GLY F C 1
ATOM 998 O O . GLY F 1 1 ? 14.775 14.401 61.530 1.00 10.07 1 GLY F O 1
ATOM 999 N N . PRO F 1 2 ? 16.490 13.018 61.765 1.00 9.83 2 PRO F N 1
ATOM 1000 C CA . PRO F 1 2 ? 17.165 13.540 60.582 1.00 11.31 2 PRO F CA 1
ATOM 1001 C C . PRO F 1 2 ? 16.375 13.256 59.313 1.00 11.16 2 PRO F C 1
ATOM 1002 O O . PRO F 1 2 ? 15.782 12.189 59.173 1.00 12.65 2 PRO F O 1
ATOM 1014 N N . GLY F 1 4 ? 15.652 11.934 55.644 1.00 12.42 4 GLY F N 1
ATOM 1015 C CA . GLY F 1 4 ? 16.204 10.827 54.946 1.00 11.48 4 GLY F CA 1
ATOM 1016 C C . GLY F 1 4 ? 17.087 11.262 53.786 1.00 11.42 4 GLY F C 1
ATOM 1017 O O . GLY F 1 4 ? 17.113 12.438 53.381 1.00 13.80 4 GLY F O 1
ATOM 1018 N N . PRO F 1 5 ? 17.784 10.272 53.213 1.00 12.12 5 PRO F N 1
ATOM 1019 C CA . PRO F 1 5 ? 18.600 10.486 52.045 1.00 12.98 5 PRO F CA 1
ATOM 1020 C C . PRO F 1 5 ? 17.738 10.895 50.821 1.00 10.87 5 PRO F C 1
ATOM 1021 O O . PRO F 1 5 ? 16.540 10.656 50.788 1.00 9.49 5 PRO F O 1
ATOM 1033 N N . GLY F 1 7 ? 16.039 10.461 47.128 1.00 7.57 7 GLY F N 1
ATOM 1034 C CA . GLY F 1 7 ? 15.652 9.337 46.321 1.00 5.72 7 GLY F CA 1
ATOM 1035 C C . GLY F 1 7 ? 16.566 9.178 45.132 1.00 5.56 7 GLY F C 1
ATOM 1036 O O . GLY F 1 7 ? 17.440 10.023 44.866 1.00 5.75 7 GLY F O 1
ATOM 1037 N N . PRO F 1 8 ? 16.384 8.114 44.341 1.00 5.24 8 PRO F N 1
ATOM 1038 C CA . PRO F 1 8 ? 17.201 7.860 43.183 1.00 5.25 8 PRO F CA 1
ATOM 1039 C C . PRO F 1 8 ? 16.751 8.667 41.991 1.00 4.99 8 PRO F C 1
ATOM 1040 O O . PRO F 1 8 ? 15.660 9.267 42.000 1.00 5.53 8 PRO F O 1
ATOM 1052 N N . GLY F 1 10 ? 15.015 9.763 38.578 1.00 5.30 10 GLY F N 1
ATOM 1053 C CA . GLY F 1 10 ? 13.893 9.307 37.766 1.00 5.36 10 GLY F CA 1
ATOM 1054 C C . GLY F 1 10 ? 14.418 8.486 36.604 1.00 4.77 10 GLY F C 1
ATOM 1055 O O . GLY F 1 10 ? 15.560 8.622 36.154 1.00 5.12 10 GLY F O 1
ATOM 1056 N N . PRO F 1 11 ? 13.591 7.570 36.082 1.00 5.19 11 PRO F N 1
ATOM 1057 C CA . PRO F 1 11 ? 14.027 6.703 35.001 1.00 5.57 11 PRO F CA 1
ATOM 1058 C C . PRO F 1 11 ? 14.150 7.529 33.711 1.00 5.38 11 PRO F C 1
ATOM 1059 O O . PRO F 1 11 ? 13.396 8.444 33.489 1.00 6.62 11 PRO F O 1
ATOM 1071 N N . ALA F 1 13 ? 13.549 9.154 30.334 1.00 7.46 13 ALA F N 1
ATOM 1072 C CA . ALA F 1 13 ? 12.432 9.184 29.434 1.00 8.48 13 ALA F CA 1
ATOM 1073 C C . ALA F 1 13 ? 12.831 8.662 28.082 1.00 7.25 13 ALA F C 1
ATOM 1074 O O . ALA F 1 13 ? 13.974 8.768 27.647 1.00 6.72 13 ALA F O 1
ATOM 1076 N N A LEU F 1 14 ? 11.796 8.361 27.303 0.50 6.13 14 LEU F N 1
ATOM 1077 N N B LEU F 1 14 ? 11.907 7.986 27.403 0.50 6.96 14 LEU F N 1
ATOM 1078 C CA A LEU F 1 14 ? 11.937 7.636 26.062 0.50 5.78 14 LEU F CA 1
ATOM 1079 C CA B LEU F 1 14 ? 12.215 7.315 26.149 0.50 6.42 14 LEU F CA 1
ATOM 1080 C C A LEU F 1 14 ? 12.353 8.456 24.875 0.50 6.14 14 LEU F C 1
ATOM 1081 C C B LEU F 1 14 ? 12.442 8.275 24.990 0.50 6.32 14 LEU F C 1
ATOM 1082 O O A LEU F 1 14 ? 12.011 9.652 24.781 0.50 5.75 14 LEU F O 1
ATOM 1083 O O B LEU F 1 14 ? 12.066 9.420 25.036 0.50 6.00 14 LEU F O 1
ATOM 1100 N N . GLY F 1 16 ? 12.033 10.001 21.220 1.00 7.18 16 GLY F N 1
ATOM 1101 C CA . GLY F 1 16 ? 10.911 10.428 20.425 1.00 7.51 16 GLY F CA 1
ATOM 1102 C C . GLY F 1 16 ? 10.554 9.420 19.323 1.00 6.99 16 GLY F C 1
ATOM 1103 O O . GLY F 1 16 ? 11.243 8.436 19.078 1.00 7.46 16 GLY F O 1
ATOM 1104 N N . PRO F 1 17 ? 9.483 9.702 18.616 1.00 7.95 17 PRO F N 1
ATOM 1105 C CA . PRO F 1 17 ? 9.093 8.927 17.478 1.00 7.73 17 PRO F CA 1
ATOM 1106 C C . PRO F 1 17 ? 9.908 9.310 16.246 1.00 6.46 17 PRO F C 1
ATOM 1107 O O . PRO F 1 17 ? 10.662 10.273 16.249 1.00 5.96 17 PRO F O 1
ATOM 1119 N N . GLY F 1 19 ? 11.079 10.891 12.798 1.00 5.68 19 GLY F N 1
ATOM 1120 C CA . GLY F 1 19 ? 10.877 12.120 12.079 1.00 5.74 19 GLY F CA 1
ATOM 1121 C C . GLY F 1 19 ? 10.027 11.93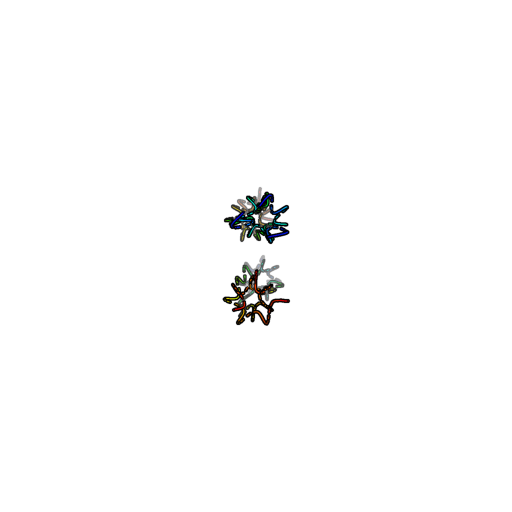9 10.826 1.00 5.62 19 GLY F C 1
ATOM 1122 O O . GLY F 1 19 ? 9.62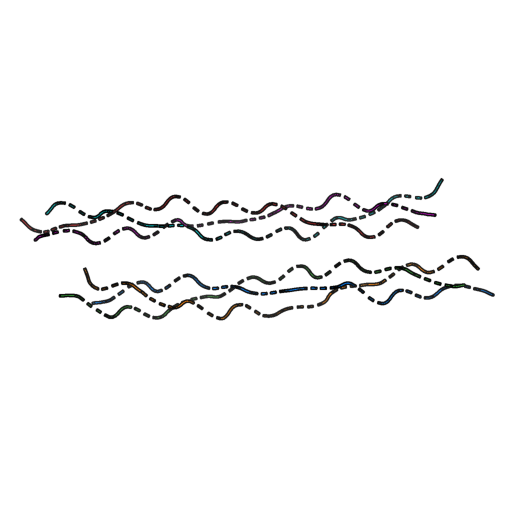1 10.833 10.469 1.00 5.55 19 GLY F O 1
ATOM 1123 N N . PRO F 1 20 ? 9.792 13.037 10.109 1.00 6.02 20 PRO F N 1
ATOM 1124 C CA A PRO F 1 20 ? 8.954 12.933 8.943 0.50 5.82 20 PRO F CA 1
ATOM 1125 C CA B PRO F 1 20 ? 8.986 13.070 8.929 0.50 5.59 20 PRO F CA 1
ATOM 1126 C C . PRO F 1 20 ? 9.707 12.394 7.750 1.00 5.37 20 PRO F C 1
ATOM 1127 O O . PRO F 1 20 ? 10.936 12.273 7.755 1.00 5.71 20 PRO F O 1
ATOM 1142 N N . GLY F 1 22 ? 11.656 12.090 4.315 1.00 5.37 22 GLY F N 1
ATOM 1143 C CA . GLY F 1 22 ? 12.578 12.966 3.680 1.00 5.48 22 GLY F CA 1
ATOM 1144 C C . GLY F 1 22 ? 11.996 13.681 2.485 1.00 5.71 22 GLY F C 1
ATOM 1145 O O . GLY F 1 22 ? 10.906 13.352 2.020 1.00 5.37 22 GLY F O 1
ATOM 1146 N N . PRO F 1 23 ? 12.741 14.642 1.942 1.00 5.20 23 PRO F N 1
ATOM 1147 C CA . PRO F 1 23 ? 12.297 15.418 0.822 1.00 5.46 23 PRO F CA 1
ATOM 1148 C C . PRO F 1 23 ? 12.491 14.683 -0.483 1.00 4.73 23 PRO F C 1
ATOM 1149 O O . PRO F 1 23 ? 13.169 13.648 -0.554 1.00 5.29 23 PRO F O 1
ATOM 1161 N N . GLY F 1 25 ? 13.923 13.434 -3.998 1.00 5.66 25 GLY F N 1
ATOM 1162 C CA . GLY F 1 25 ? 15.203 13.226 -4.553 1.00 6.14 25 GLY F CA 1
ATOM 1163 C C . GLY F 1 25 ? 15.577 14.306 -5.564 1.00 6.18 25 GLY F C 1
ATOM 1164 O O . GLY F 1 25 ? 14.788 15.191 -5.889 1.00 7.38 25 GLY F O 1
ATOM 1165 N N . PRO F 1 26 ? 16.809 14.265 -6.030 1.00 7.22 26 PRO F N 1
ATOM 1166 C CA A PRO F 1 26 ? 17.268 15.319 -6.911 0.50 7.86 26 PRO F CA 1
ATOM 1167 C CA B PRO F 1 26 ? 17.280 15.295 -6.930 0.50 7.62 26 PRO F CA 1
ATOM 1168 C C . PRO F 1 26 ? 16.383 15.420 -8.156 1.00 7.98 26 PRO F C 1
ATOM 1169 O O . PRO F 1 26 ? 15.996 14.422 -8.722 1.00 8.79 26 PRO F O 1
#

Solvent-accessible surface area: 9220 Å² total

Foldseek 3Di:
DDDDDDDDDDDDDDDDPD/DQDDDDDDDDDDDDDDPD/DQDDDDDDDDDDDDDDPD/DCDDDDDDDDDDDDDDPD/DCDDDDDDDDDDDDDDPD/DADDDDDDDDDDDDDDPD

B-factor: mean 9.92, std 4.93, range [3.67, 44.86]

Radius of gyration: 23.64 Å; Cα contacts (8 Å, |Δi|>4): 334; chains: 6; bounding box: 17×19×83 Å

Secondary structure (DSSP, 8-state):
------------------/------------------/------------------/------------------/------------------/------------------

Sequence (108 aa):
GPGPGPGGPPAALLGPGPGPGPPGPGPPGPPGPALLGGPGPGPGPPGPGPGPGPALGPGPPGPGPGPGPGPGPALGPGPGPGPGPGPGPGPALLGPGPGPGPGPGPGPGPALLGPGPPGPGPP